Protein AF-A0A1H7YR76-F1 (afdb_monomer_lite)

pLDDT: mean 90.47, std 7.55, range [52.0, 96.81]

Sequence (93 aa):
MNTGLAADIIVALDRHPNATDIIRAKVLEITDHRYALPEIRETYLREGHSDWLAWAYAVGSRAMYKQARNYLFDYFKNVSDKNGIIAEIIESD

Organism: NCBI:txid1036779

Foldseek 3Di:
DDDPCPLVVLCCQLPPPPRDLVSNLVSLLQLDPPSCSLVSLVVVLVVLDDDSSLLSNLNSCLNPDLVVSVVSLVSQLVSDVSSVVSNVVSSVD

Secondary structure (DSSP, 8-state):
---TTHHHHHHHHHH-TT--HHHHHHHHT----STTHHHHHHHHHTTT--SHHHHHHHHHGGGS-HHHHHHHHHHHTTT-HHHHHHHHHHHH-

Radius of gyration: 13.15 Å; chains: 1; bounding box: 29×27×33 Å

Structure (mmCIF, N/CA/C/O backbone):
data_AF-A0A1H7YR76-F1
#
_entry.id   AF-A0A1H7YR76-F1
#
loop_
_atom_site.group_PDB
_atom_site.id
_atom_site.type_symbol
_atom_site.label_atom_id
_atom_site.label_alt_id
_atom_site.label_comp_id
_atom_site.label_asym_id
_atom_site.label_entity_id
_atom_site.label_seq_id
_atom_site.pdbx_PDB_ins_code
_atom_site.Cartn_x
_atom_site.Cartn_y
_atom_site.Cartn_z
_atom_site.occupancy
_atom_site.B_iso_or_equiv
_atom_site.auth_seq_id
_atom_site.auth_comp_id
_atom_site.auth_asym_id
_atom_site.auth_atom_id
_atom_site.pdbx_PDB_model_num
ATOM 1 N N . MET A 1 1 ? -4.365 -14.317 -18.566 1.00 52.00 1 MET A N 1
ATOM 2 C CA . MET A 1 1 ? -3.186 -14.896 -19.244 1.00 52.00 1 MET A CA 1
ATOM 3 C C . MET A 1 1 ? -2.066 -14.938 -18.208 1.00 52.00 1 MET A C 1
ATOM 5 O O . MET A 1 1 ? -1.672 -13.881 -17.742 1.00 52.00 1 MET A O 1
ATOM 9 N N . ASN A 1 2 ? -1.667 -16.122 -17.734 1.00 67.50 2 ASN A N 1
ATOM 10 C CA . ASN A 1 2 ? -0.592 -16.265 -16.742 1.00 67.50 2 ASN A CA 1
ATOM 11 C C . ASN A 1 2 ? 0.724 -16.397 -17.520 1.00 67.50 2 ASN A C 1
ATOM 13 O O . ASN A 1 2 ? 0.945 -17.425 -18.156 1.00 67.50 2 ASN A O 1
ATOM 17 N N . THR A 1 3 ? 1.518 -15.328 -17.579 1.00 81.19 3 THR A N 1
ATOM 18 C CA . THR A 1 3 ? 2.797 -15.310 -18.306 1.00 81.19 3 THR A CA 1
ATOM 19 C C . THR A 1 3 ? 3.937 -15.430 -17.298 1.00 81.19 3 THR A C 1
ATOM 21 O O . THR A 1 3 ? 3.832 -14.921 -16.182 1.00 81.19 3 THR A O 1
ATOM 24 N N . GLY A 1 4 ? 5.042 -16.068 -17.691 1.00 87.75 4 GLY A N 1
ATOM 25 C CA . GLY A 1 4 ? 6.235 -16.167 -16.840 1.00 87.75 4 GLY A CA 1
ATOM 26 C C . GLY A 1 4 ? 6.900 -14.820 -16.531 1.00 87.75 4 GLY A C 1
ATOM 27 O O . GLY A 1 4 ? 7.746 -14.764 -15.653 1.00 87.75 4 GLY A O 1
ATOM 28 N N . LEU A 1 5 ? 6.500 -13.743 -17.217 1.00 91.06 5 LEU A N 1
ATOM 29 C CA . LEU A 1 5 ? 7.081 -12.402 -17.097 1.00 91.06 5 LEU A CA 1
ATOM 30 C C . LEU A 1 5 ? 6.279 -11.477 -16.171 1.00 91.06 5 LEU A C 1
ATOM 32 O O . LEU A 1 5 ? 6.650 -10.323 -15.987 1.00 91.06 5 LEU A O 1
ATOM 36 N N . ALA A 1 6 ? 5.152 -11.940 -15.620 1.00 91.25 6 ALA A N 1
ATOM 37 C CA . ALA A 1 6 ? 4.244 -11.079 -14.864 1.00 91.25 6 ALA A CA 1
ATOM 38 C C . ALA A 1 6 ? 4.921 -10.419 -13.649 1.00 91.25 6 ALA A C 1
ATOM 40 O O . ALA A 1 6 ? 4.729 -9.226 -13.429 1.00 91.25 6 ALA A O 1
ATOM 41 N N . ALA A 1 7 ? 5.750 -11.162 -12.907 1.00 90.62 7 ALA A N 1
ATOM 42 C CA . ALA A 1 7 ? 6.506 -10.615 -11.779 1.00 90.62 7 ALA A CA 1
ATOM 43 C C . ALA A 1 7 ? 7.486 -9.523 -12.214 1.00 90.62 7 ALA A C 1
ATOM 45 O O . ALA A 1 7 ? 7.476 -8.432 -11.649 1.00 90.62 7 ALA A O 1
ATOM 46 N N . ASP A 1 8 ? 8.267 -9.784 -13.261 1.00 93.00 8 ASP A N 1
ATOM 47 C CA . ASP A 1 8 ? 9.260 -8.832 -13.758 1.00 93.00 8 ASP A CA 1
ATOM 48 C C . ASP A 1 8 ? 8.602 -7.545 -14.262 1.00 93.00 8 ASP A C 1
ATOM 50 O O . ASP A 1 8 ? 9.094 -6.452 -13.995 1.00 93.00 8 ASP A O 1
ATOM 54 N N . ILE A 1 9 ? 7.453 -7.65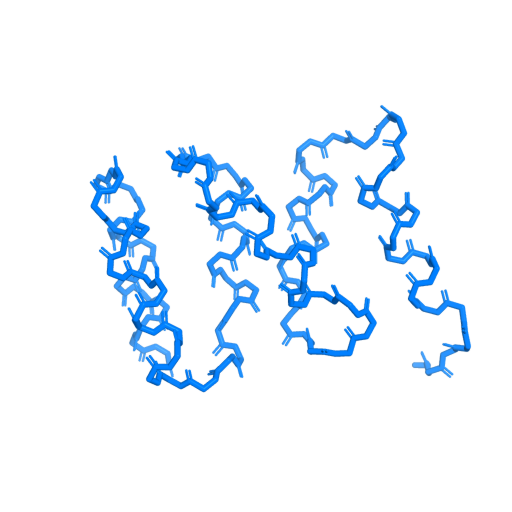7 -14.939 1.00 93.31 9 ILE A N 1
ATOM 55 C CA . ILE A 1 9 ? 6.688 -6.499 -15.417 1.00 93.31 9 ILE A CA 1
ATOM 56 C C . ILE A 1 9 ? 6.144 -5.679 -14.242 1.00 93.31 9 ILE A C 1
ATOM 58 O O . ILE A 1 9 ? 6.250 -4.455 -14.262 1.00 93.31 9 ILE A O 1
ATOM 62 N N . ILE A 1 10 ? 5.581 -6.329 -13.218 1.00 93.62 10 ILE A N 1
ATOM 63 C CA . ILE A 1 10 ? 5.061 -5.647 -12.022 1.00 93.62 10 ILE A CA 1
ATOM 64 C C . ILE A 1 10 ? 6.178 -4.865 -11.325 1.00 93.62 10 ILE A C 1
ATOM 66 O O . ILE A 1 10 ? 6.017 -3.677 -11.043 1.00 93.62 10 ILE A O 1
ATOM 70 N N . VAL A 1 11 ? 7.330 -5.505 -11.113 1.00 92.50 11 VAL A N 1
ATOM 71 C CA . VAL A 1 11 ? 8.495 -4.862 -10.494 1.00 92.50 11 VAL A CA 1
ATOM 72 C C . VAL A 1 11 ? 9.024 -3.726 -11.370 1.00 92.50 11 VAL A C 1
ATOM 74 O O . VAL A 1 11 ? 9.356 -2.659 -10.854 1.00 92.50 11 VAL A O 1
ATOM 77 N N . ALA A 1 12 ? 9.078 -3.922 -12.690 1.00 93.81 12 ALA A N 1
ATOM 78 C CA . ALA A 1 12 ? 9.516 -2.891 -13.620 1.00 93.81 12 ALA A CA 1
ATOM 79 C C . ALA A 1 12 ? 8.591 -1.669 -13.599 1.00 93.81 12 ALA A C 1
ATOM 81 O O . ALA A 1 12 ? 9.094 -0.555 -13.661 1.00 93.81 12 ALA A O 1
ATOM 82 N N . LEU A 1 13 ? 7.271 -1.853 -13.480 1.00 93.25 13 LEU A N 1
ATOM 83 C CA . LEU A 1 13 ? 6.304 -0.753 -13.395 1.00 93.25 13 LEU A CA 1
ATOM 84 C C . LEU A 1 13 ? 6.434 0.046 -12.093 1.00 93.25 13 LEU A C 1
ATOM 86 O O . LEU A 1 13 ? 6.401 1.273 -12.138 1.00 93.25 13 LEU A O 1
ATOM 90 N N . ASP A 1 14 ? 6.600 -0.629 -10.954 1.00 93.06 14 ASP A N 1
ATOM 91 C CA . ASP A 1 14 ? 6.758 0.017 -9.642 1.00 93.06 14 ASP A CA 1
ATOM 92 C C . ASP A 1 14 ? 8.081 0.799 -9.536 1.00 93.06 14 ASP A C 1
ATOM 94 O O . ASP A 1 14 ? 8.117 1.962 -9.117 1.00 93.06 14 ASP A O 1
ATOM 98 N N . ARG A 1 15 ? 9.176 0.175 -9.988 1.00 92.56 15 ARG A N 1
ATOM 99 C CA . ARG A 1 15 ? 10.543 0.694 -9.829 1.00 92.56 15 ARG A CA 1
ATOM 100 C C . ARG A 1 15 ? 11.048 1.498 -11.021 1.00 92.56 15 ARG A C 1
ATOM 102 O O . ARG A 1 15 ? 12.205 1.920 -11.016 1.00 92.56 15 ARG A O 1
ATOM 109 N N . HIS A 1 16 ? 10.223 1.711 -12.047 1.00 95.81 16 HIS A N 1
ATOM 110 C CA . HIS A 1 16 ? 10.633 2.513 -13.194 1.00 95.81 16 HIS A CA 1
ATOM 111 C C . HIS A 1 16 ? 11.043 3.922 -12.718 1.00 95.81 16 HIS A C 1
ATOM 113 O O . HIS A 1 16 ? 10.288 4.540 -11.962 1.00 95.81 16 HIS A O 1
ATOM 119 N N . PRO A 1 17 ? 12.172 4.492 -13.181 1.00 95.44 17 PRO A N 1
ATOM 120 C CA . PRO A 1 17 ? 12.615 5.827 -12.757 1.00 95.44 17 PRO A CA 1
ATOM 121 C C . PRO A 1 17 ? 11.576 6.930 -13.004 1.00 95.44 17 PRO A C 1
ATOM 123 O O . PRO A 1 17 ? 11.495 7.893 -12.253 1.00 95.44 17 PRO A O 1
ATOM 126 N N . ASN A 1 18 ? 10.749 6.751 -14.037 1.00 96.19 18 ASN A N 1
ATOM 127 C CA . ASN A 1 18 ? 9.665 7.671 -14.395 1.00 96.19 18 ASN A CA 1
ATOM 128 C C . ASN A 1 18 ? 8.282 7.214 -13.899 1.00 96.19 18 ASN A C 1
ATOM 130 O O . ASN A 1 18 ? 7.272 7.751 -14.354 1.00 96.19 18 ASN A O 1
ATOM 134 N N . ALA A 1 19 ? 8.201 6.195 -13.037 1.00 95.44 19 ALA A N 1
ATOM 135 C CA . ALA A 1 19 ? 6.930 5.838 -12.420 1.00 95.44 19 ALA A CA 1
ATOM 136 C C . ALA A 1 19 ? 6.469 7.002 -11.537 1.00 95.44 19 ALA A C 1
ATOM 138 O O . ALA A 1 19 ? 7.212 7.496 -10.687 1.00 95.44 19 ALA A O 1
ATOM 139 N N . THR A 1 20 ? 5.247 7.460 -11.774 1.00 95.19 20 THR A N 1
ATOM 140 C CA . THR A 1 20 ? 4.581 8.443 -10.921 1.00 95.19 20 THR A CA 1
ATOM 141 C C . THR A 1 20 ? 3.889 7.730 -9.766 1.00 95.19 20 THR A C 1
ATOM 143 O O . THR A 1 20 ? 3.653 6.519 -9.823 1.00 95.19 20 THR A O 1
ATOM 146 N N . ASP A 1 21 ? 3.483 8.481 -8.746 1.00 93.88 21 ASP A N 1
ATOM 147 C CA . ASP A 1 21 ? 2.734 7.912 -7.620 1.00 93.88 21 ASP A CA 1
ATOM 148 C C . ASP A 1 21 ? 1.410 7.292 -8.071 1.00 93.88 21 ASP A C 1
ATOM 150 O O . ASP A 1 21 ? 0.971 6.293 -7.519 1.00 93.88 21 ASP A O 1
ATOM 154 N N . ILE A 1 22 ? 0.814 7.801 -9.152 1.00 94.88 22 ILE A N 1
ATOM 155 C CA . ILE A 1 22 ? -0.381 7.199 -9.752 1.00 94.88 22 ILE A CA 1
ATOM 156 C C . ILE A 1 22 ? -0.063 5.809 -10.321 1.00 94.88 22 ILE A C 1
ATOM 158 O O . ILE A 1 22 ? -0.834 4.875 -10.111 1.00 94.88 22 ILE A O 1
ATOM 162 N N . ILE A 1 23 ? 1.062 5.644 -11.028 1.00 95.38 23 ILE A N 1
ATOM 163 C CA . ILE A 1 23 ? 1.462 4.341 -11.586 1.00 95.38 23 ILE A CA 1
ATOM 164 C C . ILE A 1 23 ? 1.713 3.339 -10.455 1.00 95.38 23 ILE A C 1
ATOM 166 O O . ILE A 1 23 ? 1.181 2.229 -10.494 1.00 95.38 23 ILE A O 1
ATOM 170 N N . ARG A 1 24 ? 2.461 3.748 -9.426 1.00 95.06 24 ARG A N 1
ATOM 171 C CA . ARG A 1 24 ? 2.734 2.909 -8.250 1.00 95.06 24 ARG A CA 1
ATOM 172 C C . ARG A 1 24 ? 1.455 2.554 -7.502 1.00 95.06 24 ARG A C 1
ATOM 174 O O . ARG A 1 24 ? 1.231 1.382 -7.218 1.00 95.06 24 ARG A O 1
ATOM 181 N N . ALA A 1 25 ? 0.560 3.519 -7.290 1.00 95.62 25 ALA A N 1
ATOM 182 C CA . ALA A 1 25 ? -0.753 3.279 -6.698 1.00 95.62 25 ALA A CA 1
ATOM 183 C C . ALA A 1 25 ? -1.532 2.198 -7.467 1.00 95.62 25 ALA A C 1
ATOM 185 O O . ALA A 1 25 ? -2.090 1.289 -6.859 1.00 95.62 25 ALA A O 1
ATOM 186 N N . LYS A 1 26 ? -1.508 2.214 -8.807 1.00 96.25 26 LYS A N 1
ATOM 187 C CA . LYS A 1 26 ? -2.171 1.169 -9.607 1.00 96.25 26 LYS A CA 1
ATOM 188 C C . LYS A 1 26 ? -1.563 -0.215 -9.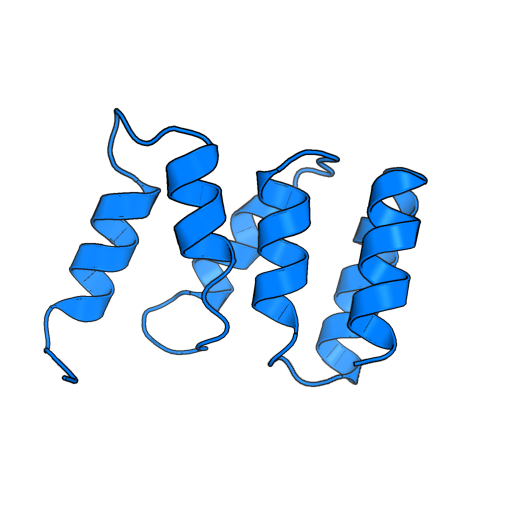450 1.00 96.25 26 LYS A C 1
ATOM 190 O O . LYS A 1 26 ? -2.313 -1.187 -9.474 1.00 96.25 26 LYS A O 1
ATOM 195 N N . VAL A 1 27 ? -0.252 -0.323 -9.250 1.00 95.62 27 VAL A N 1
ATOM 196 C CA . VAL A 1 27 ? 0.380 -1.605 -8.904 1.00 95.62 27 VAL A CA 1
ATOM 197 C C . VAL A 1 27 ? -0.047 -2.053 -7.501 1.00 95.62 27 VAL A C 1
ATOM 199 O O . VAL A 1 27 ? -0.437 -3.207 -7.306 1.00 95.62 27 VAL A O 1
ATOM 202 N N . LEU A 1 28 ? -0.044 -1.134 -6.534 1.00 94.88 28 LEU A N 1
ATOM 203 C CA . LEU A 1 28 ? -0.409 -1.417 -5.146 1.00 94.88 28 LEU A CA 1
ATOM 204 C C . LEU A 1 28 ? -1.863 -1.880 -4.999 1.00 94.88 28 LEU A C 1
ATOM 206 O O . LEU A 1 28 ? -2.102 -2.806 -4.228 1.00 94.88 28 LEU A O 1
ATOM 210 N N . GLU A 1 29 ? -2.798 -1.346 -5.790 1.00 95.75 29 GLU A N 1
ATOM 211 C CA . GLU A 1 29 ? -4.223 -1.728 -5.795 1.00 95.75 29 GLU A CA 1
ATOM 212 C C . GLU A 1 29 ? -4.487 -3.194 -6.235 1.00 95.75 29 GLU A C 1
ATOM 214 O O . GLU A 1 29 ? -5.584 -3.712 -6.011 1.00 95.75 29 GLU A O 1
ATOM 219 N N . ILE A 1 30 ? -3.522 -3.897 -6.853 1.00 95.38 30 ILE A N 1
ATOM 220 C CA . ILE A 1 30 ? -3.727 -5.255 -7.407 1.00 95.38 30 ILE A CA 1
ATOM 221 C C . ILE A 1 30 ? -3.836 -6.316 -6.306 1.00 95.38 30 ILE A C 1
ATOM 223 O O . ILE A 1 30 ? -2.839 -6.888 -5.898 1.00 95.38 30 ILE A O 1
ATOM 227 N N . THR A 1 31 ? -5.030 -6.714 -5.894 1.00 94.75 31 THR A N 1
ATOM 228 C CA . THR A 1 31 ? -5.241 -7.585 -4.717 1.00 94.75 31 THR A CA 1
ATOM 229 C C . THR A 1 31 ? -4.706 -9.026 -4.792 1.00 94.75 31 THR A C 1
ATOM 231 O O . THR A 1 31 ? -5.024 -9.843 -3.936 1.00 94.75 31 THR A O 1
ATOM 234 N N . ASP A 1 32 ? -3.941 -9.384 -5.819 1.00 92.31 32 ASP A N 1
ATOM 235 C CA . ASP A 1 32 ? -3.265 -10.676 -5.914 1.00 92.31 32 ASP A CA 1
ATOM 236 C C . ASP A 1 32 ? -2.094 -10.755 -4.910 1.00 92.31 32 ASP A C 1
ATOM 238 O O . ASP A 1 32 ? -1.472 -9.745 -4.563 1.00 92.31 32 ASP A O 1
ATOM 242 N N . HIS A 1 33 ? -1.799 -11.967 -4.436 1.00 91.44 33 HIS A N 1
ATOM 243 C CA . HIS A 1 33 ? -0.688 -12.248 -3.517 1.00 91.44 33 HIS A CA 1
ATOM 244 C C . HIS A 1 33 ? 0.530 -12.861 -4.216 1.00 91.44 33 HIS A C 1
ATOM 246 O O . HIS A 1 33 ? 1.568 -13.076 -3.596 1.00 91.44 33 HIS A O 1
ATOM 252 N N . ARG A 1 34 ? 0.414 -13.189 -5.502 1.00 90.12 34 ARG A N 1
ATOM 253 C CA . ARG A 1 34 ? 1.531 -13.676 -6.311 1.00 90.12 34 ARG A CA 1
ATOM 254 C C . ARG A 1 34 ? 2.432 -12.508 -6.717 1.00 90.12 34 ARG A C 1
ATOM 256 O O . ARG A 1 34 ? 2.115 -11.342 -6.501 1.00 90.12 34 ARG A O 1
ATOM 263 N N . TYR A 1 35 ? 3.546 -12.842 -7.368 1.00 91.25 35 TYR A N 1
ATOM 264 C CA . TYR A 1 35 ? 4.407 -11.871 -8.055 1.00 91.25 35 TYR A CA 1
ATOM 265 C C . TYR A 1 35 ? 5.037 -10.803 -7.143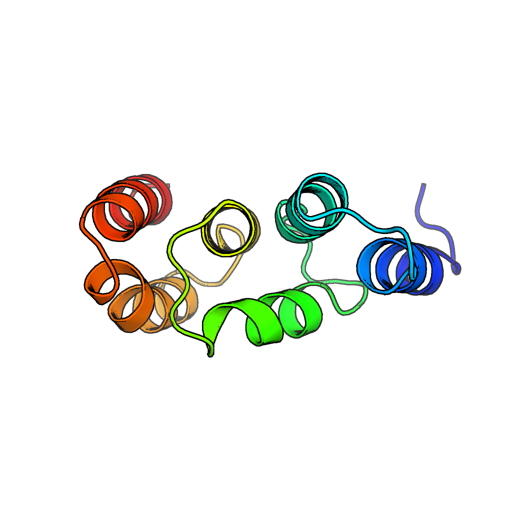 1.00 91.25 35 TYR A C 1
ATOM 267 O O . TYR A 1 35 ? 5.299 -9.694 -7.594 1.00 91.25 35 TYR A O 1
ATOM 275 N N . ALA A 1 36 ? 5.277 -11.142 -5.874 1.00 87.25 36 ALA A N 1
ATOM 276 C CA . ALA A 1 36 ? 5.850 -10.258 -4.857 1.00 87.25 36 ALA A CA 1
ATOM 277 C C . ALA A 1 36 ? 5.020 -8.992 -4.531 1.00 87.25 36 ALA A C 1
ATOM 279 O O . ALA A 1 36 ? 5.529 -8.025 -3.964 1.00 87.25 36 ALA A O 1
ATOM 280 N N . LEU A 1 37 ? 3.736 -8.969 -4.911 1.00 91.75 37 LEU A N 1
ATOM 281 C CA . LEU A 1 37 ? 2.842 -7.840 -4.639 1.00 91.75 37 LEU A CA 1
ATOM 282 C C . LEU A 1 37 ? 2.674 -7.538 -3.136 1.00 91.75 37 LEU A C 1
ATOM 284 O O . LEU A 1 37 ? 2.667 -6.354 -2.796 1.00 91.75 37 LEU A O 1
ATOM 288 N N . PRO A 1 38 ? 2.562 -8.530 -2.225 1.00 89.88 38 PRO A N 1
ATOM 289 C CA . PRO A 1 38 ? 2.527 -8.266 -0.783 1.00 89.88 38 PRO A CA 1
ATOM 290 C C . PRO A 1 38 ? 3.784 -7.557 -0.260 1.00 89.88 38 PRO A C 1
ATOM 292 O O . PRO A 1 38 ? 3.688 -6.636 0.547 1.00 89.88 38 PRO A O 1
ATOM 295 N N . GLU A 1 39 ? 4.957 -7.937 -0.755 1.00 88.12 39 GLU A N 1
ATOM 296 C CA . GLU A 1 39 ? 6.242 -7.375 -0.347 1.00 88.12 39 GLU A CA 1
ATOM 297 C C . GLU A 1 39 ? 6.420 -5.949 -0.878 1.00 88.12 39 GLU A C 1
ATOM 299 O O . GLU A 1 39 ? 6.855 -5.071 -0.135 1.00 88.12 39 GLU A O 1
ATOM 304 N N . ILE A 1 40 ? 6.027 -5.696 -2.136 1.00 89.56 40 ILE A N 1
ATOM 305 C CA . ILE A 1 40 ? 5.972 -4.337 -2.708 1.00 89.56 40 ILE A CA 1
ATOM 306 C C . ILE A 1 40 ? 5.018 -3.468 -1.890 1.00 89.56 40 ILE A C 1
ATOM 308 O O . ILE A 1 40 ? 5.283 -2.300 -1.650 1.00 89.56 40 ILE A O 1
ATOM 312 N N . ARG A 1 41 ? 3.903 -4.029 -1.431 1.00 89.00 41 ARG A N 1
ATOM 313 C CA . ARG A 1 41 ? 2.963 -3.332 -0.561 1.00 89.00 41 ARG A CA 1
ATOM 314 C C . ARG A 1 41 ? 3.602 -2.951 0.775 1.00 89.00 41 ARG A C 1
ATOM 316 O O . ARG A 1 41 ? 3.554 -1.783 1.160 1.00 89.00 41 ARG A O 1
ATOM 323 N N . GLU A 1 42 ? 4.205 -3.903 1.480 1.00 81.06 42 GLU A N 1
ATOM 324 C CA . GLU A 1 42 ? 4.766 -3.662 2.817 1.00 81.06 42 GLU A CA 1
ATOM 325 C C . GLU A 1 42 ? 5.779 -2.510 2.873 1.00 81.06 42 GLU A C 1
ATOM 327 O O . GLU A 1 42 ? 5.876 -1.850 3.913 1.00 81.06 42 GLU A O 1
ATOM 332 N N . THR A 1 43 ? 6.503 -2.225 1.783 1.00 79.69 43 THR A N 1
ATOM 333 C CA . THR A 1 43 ? 7.465 -1.113 1.758 1.00 79.69 43 THR A CA 1
ATOM 334 C C . THR A 1 43 ? 6.800 0.250 1.930 1.00 79.69 43 THR A C 1
ATOM 336 O O . THR A 1 43 ? 7.366 1.102 2.605 1.00 79.69 43 THR A O 1
ATOM 339 N N . TYR A 1 44 ? 5.589 0.451 1.401 1.00 78.50 44 TYR A N 1
ATOM 340 C CA . TYR A 1 44 ? 4.900 1.749 1.466 1.00 78.50 44 TYR A CA 1
ATOM 341 C C . TYR A 1 44 ? 4.157 1.985 2.785 1.00 78.50 44 TYR A C 1
ATOM 343 O O . TYR A 1 44 ? 3.852 3.126 3.124 1.00 78.50 44 TYR A O 1
ATOM 351 N N . LEU A 1 45 ? 3.872 0.932 3.559 1.00 69.25 45 LEU A N 1
ATOM 352 C CA . LEU A 1 45 ? 3.137 1.082 4.816 1.00 69.25 45 LEU A CA 1
ATOM 353 C C . LEU A 1 45 ? 4.021 1.560 5.977 1.00 69.25 45 LEU A C 1
ATOM 355 O O . LEU A 1 45 ? 3.571 2.316 6.838 1.00 69.25 45 LEU A O 1
ATOM 359 N N . ARG A 1 46 ? 5.288 1.139 6.020 1.00 66.06 46 ARG A N 1
ATOM 360 C CA . ARG A 1 46 ? 6.171 1.420 7.167 1.00 66.06 46 ARG A CA 1
ATOM 361 C C . ARG A 1 46 ? 6.530 2.897 7.327 1.00 66.06 46 ARG A C 1
ATOM 363 O O . ARG A 1 46 ? 7.020 3.280 8.383 1.00 66.06 46 ARG A O 1
ATOM 370 N N . GLU A 1 47 ? 6.277 3.713 6.313 1.00 70.69 47 GLU A N 1
ATOM 371 C CA . GLU A 1 47 ? 6.693 5.114 6.282 1.00 70.69 47 GLU A CA 1
ATOM 372 C C . GLU A 1 47 ? 5.652 6.085 6.869 1.00 70.69 47 GLU A C 1
ATOM 374 O O . GLU A 1 47 ? 5.947 7.265 7.030 1.00 70.69 47 GLU A O 1
ATOM 379 N N . GLY A 1 48 ? 4.464 5.603 7.266 1.00 74.19 48 GLY A N 1
ATOM 380 C CA . GLY A 1 48 ? 3.467 6.436 7.951 1.00 74.19 48 GLY A CA 1
ATOM 381 C C . GLY A 1 48 ? 2.825 7.496 7.051 1.00 74.19 48 GLY A C 1
ATOM 382 O O . GLY A 1 48 ? 2.540 8.604 7.502 1.00 74.19 48 GLY A O 1
ATOM 383 N N . HIS A 1 49 ? 2.603 7.168 5.777 1.00 85.75 49 HIS A N 1
ATOM 384 C CA . HIS A 1 49 ? 2.029 8.086 4.793 1.00 85.75 49 HIS A CA 1
ATOM 385 C C . HIS A 1 49 ? 0.501 8.181 4.867 1.00 85.75 49 HIS A C 1
ATOM 387 O O . HIS A 1 49 ? -0.200 7.251 5.271 1.00 85.75 49 HIS A O 1
ATOM 393 N N . SER A 1 50 ? -0.029 9.322 4.428 1.00 92.31 50 SER A N 1
ATOM 394 C CA . SER A 1 50 ? -1.467 9.583 4.267 1.00 92.31 50 SER A CA 1
ATOM 395 C C . SER A 1 50 ? -1.736 10.172 2.878 1.00 92.31 50 SER A C 1
ATOM 397 O O . SER A 1 50 ? -2.246 11.289 2.745 1.00 92.31 50 SER A O 1
ATOM 399 N N . ASP A 1 51 ? -1.358 9.422 1.849 1.00 92.12 51 ASP A N 1
ATOM 400 C CA . ASP A 1 51 ? -1.414 9.814 0.443 1.00 92.12 51 ASP A CA 1
ATOM 401 C C . ASP A 1 51 ? -1.966 8.687 -0.450 1.00 92.12 51 ASP A C 1
ATOM 403 O O . ASP A 1 51 ? -2.397 7.633 0.024 1.00 92.12 51 ASP A O 1
ATOM 407 N N . TRP A 1 52 ? -1.940 8.902 -1.769 1.00 92.38 52 TRP A N 1
ATOM 408 C CA . TRP A 1 52 ? -2.425 7.928 -2.748 1.00 92.38 52 TRP A CA 1
ATOM 409 C C . TRP A 1 52 ? -1.761 6.553 -2.644 1.00 92.38 52 TRP A C 1
ATOM 411 O O . TRP A 1 52 ? -2.438 5.556 -2.890 1.00 92.38 52 TRP A O 1
ATOM 421 N N . LEU A 1 53 ? -0.476 6.476 -2.290 1.00 93.44 53 LEU A N 1
ATOM 422 C CA . LEU A 1 53 ? 0.241 5.203 -2.198 1.00 93.44 53 LEU A CA 1
ATOM 423 C C . LEU A 1 53 ? -0.210 4.421 -0.967 1.00 93.44 53 LEU A C 1
ATOM 425 O O . LEU A 1 53 ? -0.510 3.230 -1.070 1.00 93.44 53 LEU A O 1
ATOM 429 N N . ALA A 1 54 ? -0.344 5.106 0.170 1.00 92.31 54 ALA A N 1
ATOM 430 C CA . ALA A 1 54 ? -0.835 4.511 1.408 1.00 92.31 54 ALA A CA 1
ATOM 431 C C . ALA A 1 54 ? -2.278 3.989 1.258 1.00 92.31 54 ALA A C 1
ATOM 433 O O . ALA A 1 54 ? -2.623 2.903 1.728 1.00 92.31 54 ALA A O 1
ATOM 434 N N . TRP A 1 55 ? -3.125 4.734 0.548 1.00 94.19 55 TRP A N 1
ATOM 435 C CA . TRP A 1 55 ? -4.515 4.344 0.305 1.00 94.19 55 TRP A CA 1
ATOM 436 C C . TRP A 1 55 ? -4.623 3.183 -0.685 1.00 94.19 55 TRP A C 1
ATOM 438 O O . TRP A 1 55 ? -5.362 2.228 -0.444 1.00 94.19 55 TRP A O 1
ATOM 448 N N . ALA A 1 56 ? -3.847 3.222 -1.770 1.00 95.31 56 ALA A N 1
ATOM 449 C CA . ALA A 1 56 ? -3.772 2.141 -2.747 1.00 95.31 56 ALA A CA 1
ATOM 450 C C . ALA A 1 56 ? -3.263 0.833 -2.131 1.00 95.31 56 ALA A C 1
ATOM 452 O O . ALA A 1 56 ? -3.799 -0.241 -2.414 1.00 95.31 56 ALA A O 1
ATOM 453 N N . TYR A 1 57 ? -2.269 0.929 -1.245 1.00 93.00 57 TYR A N 1
ATOM 454 C CA . TYR A 1 57 ? -1.808 -0.185 -0.427 1.00 93.00 57 TYR A CA 1
ATOM 455 C C . TYR A 1 57 ? -2.961 -0.816 0.362 1.00 93.00 57 TYR A C 1
ATOM 457 O O . TYR A 1 57 ? -3.143 -2.038 0.317 1.00 93.00 57 TYR A O 1
ATOM 465 N N . ALA A 1 58 ? -3.740 0.005 1.077 1.00 93.31 58 ALA A N 1
ATOM 466 C CA . ALA A 1 58 ? -4.814 -0.489 1.930 1.00 93.31 58 ALA A CA 1
ATOM 467 C C . ALA A 1 58 ? -5.842 -1.252 1.085 1.00 93.31 58 ALA A C 1
ATOM 469 O O . ALA A 1 58 ? -6.196 -2.388 1.406 1.00 93.31 58 ALA A O 1
ATOM 470 N N . VAL A 1 59 ? -6.238 -0.677 -0.056 1.00 95.00 59 VAL A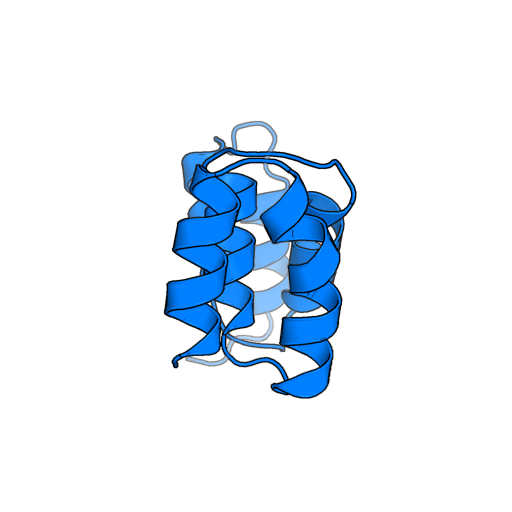 N 1
ATOM 471 C CA . VAL A 1 59 ? -7.163 -1.309 -1.010 1.00 95.00 59 VAL A CA 1
ATOM 472 C C . VAL A 1 59 ? -6.608 -2.638 -1.526 1.00 95.00 59 VAL A C 1
ATOM 474 O O . VAL A 1 59 ? -7.306 -3.653 -1.511 1.00 95.00 59 VAL A O 1
ATOM 477 N N . GLY A 1 60 ? -5.340 -2.660 -1.938 1.00 94.44 60 GLY A N 1
ATOM 478 C CA . GLY A 1 60 ? -4.662 -3.867 -2.406 1.00 94.44 60 GLY A CA 1
ATOM 479 C C . GLY A 1 60 ? -4.567 -4.976 -1.354 1.00 94.44 60 GLY A C 1
ATOM 480 O O . GLY A 1 60 ? -4.499 -6.157 -1.693 1.00 94.44 60 GLY A O 1
ATOM 481 N N . SER A 1 61 ? -4.619 -4.606 -0.077 1.00 92.75 61 SER A N 1
ATOM 482 C CA . SER A 1 61 ? -4.536 -5.522 1.063 1.00 92.75 61 SER A CA 1
ATOM 483 C C . SER A 1 61 ? -5.877 -6.174 1.421 1.00 92.75 61 SER A C 1
ATOM 485 O O . SER A 1 61 ? -5.923 -7.032 2.302 1.00 92.75 61 SER A O 1
ATOM 487 N N . ARG A 1 62 ? -6.981 -5.841 0.733 1.00 92.50 62 ARG A N 1
ATOM 488 C CA . ARG A 1 62 ? -8.315 -6.382 1.067 1.00 92.50 62 ARG A CA 1
ATOM 489 C C . ARG A 1 62 ? -8.417 -7.907 0.965 1.00 92.50 62 ARG A C 1
ATOM 491 O O . ARG A 1 62 ? -9.207 -8.500 1.689 1.00 92.50 62 ARG A O 1
ATOM 498 N N . ALA A 1 63 ? -7.609 -8.536 0.105 1.00 92.19 63 ALA A N 1
ATOM 499 C CA . ALA A 1 63 ? -7.583 -9.990 -0.075 1.00 92.19 63 ALA A CA 1
ATOM 500 C C . ALA A 1 63 ? -6.747 -10.735 0.983 1.00 92.19 63 ALA A C 1
ATOM 502 O O . ALA A 1 63 ? -6.768 -11.967 1.019 1.00 92.19 63 ALA A O 1
ATOM 503 N N . MET A 1 64 ? -6.018 -10.015 1.843 1.00 91.56 64 MET A N 1
ATOM 504 C CA . MET A 1 64 ? -5.258 -10.615 2.938 1.00 91.56 64 MET A CA 1
ATOM 505 C C . MET A 1 64 ? -6.184 -11.277 3.963 1.00 91.56 64 MET A C 1
ATOM 507 O O . MET A 1 64 ? -7.358 -10.931 4.098 1.00 91.56 64 MET A O 1
ATOM 511 N N . TYR A 1 65 ? -5.631 -12.202 4.752 1.00 92.50 65 TYR A N 1
ATOM 512 C CA . 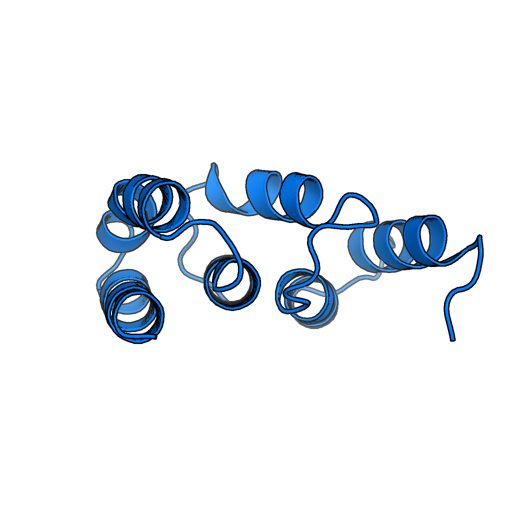TYR A 1 65 ? -6.339 -12.750 5.907 1.00 92.50 65 TYR A CA 1
ATOM 513 C C . TYR A 1 65 ? -6.773 -11.626 6.850 1.00 92.50 65 TYR A C 1
ATOM 515 O O . TYR A 1 65 ? -5.948 -10.808 7.260 1.00 92.50 65 TYR A O 1
ATOM 523 N N . LYS A 1 66 ? -8.057 -11.624 7.228 1.00 92.50 66 LYS A N 1
ATOM 524 C CA . LYS A 1 66 ? -8.696 -10.552 8.006 1.00 92.50 66 LYS A CA 1
ATOM 525 C C . LYS A 1 66 ? -7.894 -10.147 9.245 1.00 92.50 66 LYS A C 1
ATOM 527 O O . LYS A 1 66 ? -7.676 -8.967 9.478 1.00 92.50 66 LYS A O 1
ATOM 532 N N . GLN A 1 67 ? -7.414 -11.117 10.019 1.00 93.00 67 GLN A N 1
ATOM 533 C CA . GLN A 1 67 ? -6.637 -10.861 11.233 1.00 93.00 67 GLN A CA 1
ATOM 534 C C . GLN A 1 67 ? -5.310 -10.157 10.924 1.00 93.00 67 GLN A C 1
ATOM 536 O O . GLN A 1 67 ? -4.951 -9.204 11.608 1.00 93.00 67 GLN A O 1
ATOM 541 N N . ALA A 1 68 ? -4.602 -10.603 9.882 1.00 90.75 68 ALA A N 1
ATOM 542 C CA . ALA A 1 68 ? -3.338 -10.002 9.471 1.00 90.75 68 ALA A CA 1
ATOM 543 C C . ALA A 1 68 ? -3.549 -8.582 8.931 1.00 90.75 68 ALA A C 1
ATOM 545 O O . ALA A 1 68 ? -2.826 -7.677 9.331 1.00 90.75 68 ALA A O 1
ATOM 546 N N . ARG A 1 69 ? -4.570 -8.383 8.086 1.00 92.19 69 ARG A N 1
ATOM 547 C CA . ARG A 1 69 ? -4.962 -7.075 7.537 1.00 92.19 69 ARG A CA 1
ATOM 548 C C . ARG A 1 69 ? -5.282 -6.070 8.642 1.00 92.19 69 ARG A C 1
ATOM 550 O O . ARG A 1 69 ? -4.733 -4.977 8.643 1.00 92.19 69 ARG A O 1
ATOM 557 N N . ASN A 1 70 ? -6.126 -6.456 9.597 1.00 92.19 70 ASN A N 1
ATOM 558 C CA . ASN A 1 70 ? -6.570 -5.559 10.662 1.00 92.19 70 ASN A CA 1
ATOM 559 C C . ASN A 1 70 ? -5.420 -5.191 11.617 1.00 92.19 70 ASN A C 1
ATOM 561 O O . ASN A 1 70 ? -5.283 -4.028 11.978 1.00 92.19 70 ASN A O 1
ATOM 565 N N . TYR A 1 71 ? -4.534 -6.141 11.949 1.00 91.00 71 TYR A N 1
ATOM 566 C CA . TYR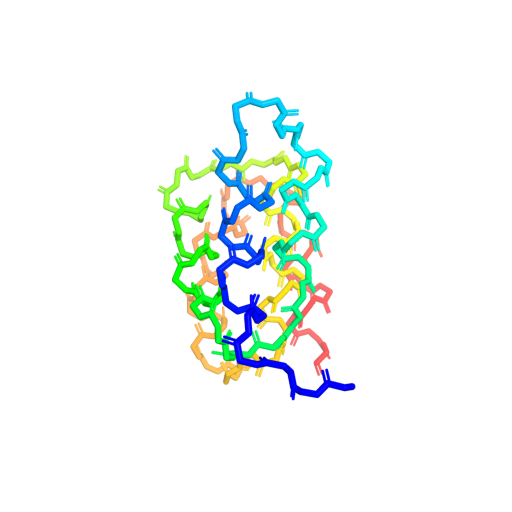 A 1 71 ? -3.312 -5.836 12.712 1.00 91.00 71 TYR A CA 1
ATOM 567 C C . TYR A 1 71 ? -2.437 -4.792 12.002 1.00 91.00 71 TYR A C 1
ATOM 569 O O . TYR A 1 71 ? -1.855 -3.900 12.613 1.00 91.00 71 TYR A O 1
ATOM 577 N N . LEU A 1 72 ? -2.363 -4.891 10.679 1.00 88.31 72 LEU A N 1
ATOM 578 C CA . LEU A 1 72 ? -1.653 -3.951 9.827 1.00 88.31 72 LEU A CA 1
ATOM 579 C C . LEU A 1 72 ? -2.317 -2.562 9.831 1.00 88.31 72 LEU A C 1
ATOM 581 O O . LEU A 1 72 ? -1.640 -1.531 9.885 1.00 88.31 72 LEU A O 1
ATOM 585 N N . PHE A 1 73 ? -3.648 -2.536 9.824 1.00 91.38 73 PHE A N 1
ATOM 586 C CA . PHE A 1 73 ? -4.430 -1.305 9.800 1.00 91.38 73 PHE A CA 1
ATOM 587 C C . PHE A 1 73 ? -4.487 -0.577 11.139 1.00 91.38 73 PHE A C 1
ATOM 589 O O . PHE A 1 73 ? -4.704 0.636 11.144 1.00 91.38 73 PHE A O 1
ATOM 596 N N . ASP A 1 74 ? -4.205 -1.259 12.252 1.00 91.19 74 ASP A N 1
ATOM 597 C CA . ASP A 1 74 ? -4.095 -0.624 13.565 1.00 91.19 74 ASP A CA 1
ATOM 598 C C . ASP A 1 74 ? -3.078 0.522 13.573 1.00 91.19 74 ASP A C 1
ATOM 600 O O . ASP A 1 74 ? -3.313 1.551 14.203 1.00 91.19 74 ASP A O 1
ATOM 604 N N . TYR A 1 75 ? -1.982 0.392 12.825 1.00 88.25 75 TYR A N 1
ATOM 605 C CA . TYR A 1 75 ? -1.007 1.471 12.667 1.00 88.25 75 TYR A CA 1
ATOM 606 C C . TYR A 1 75 ? -1.447 2.489 11.611 1.00 88.25 75 TYR A C 1
ATOM 608 O O . TYR A 1 75 ? -1.398 3.692 11.859 1.00 88.25 75 TYR A O 1
ATOM 616 N N . PHE A 1 76 ? -1.923 2.020 10.455 1.00 91.06 76 PHE A N 1
ATOM 617 C CA . PHE A 1 76 ? -2.307 2.867 9.320 1.00 91.06 76 PHE A CA 1
ATOM 618 C C . PHE A 1 76 ? -3.408 3.880 9.667 1.00 91.06 76 PHE A C 1
ATOM 620 O O . PHE A 1 76 ? -3.283 5.056 9.316 1.00 91.06 76 PHE A O 1
ATOM 627 N N . LYS A 1 77 ? -4.451 3.460 10.396 1.00 93.25 77 LYS A N 1
ATOM 628 C CA . LYS A 1 77 ? -5.581 4.331 10.769 1.00 93.25 77 LYS A CA 1
ATOM 629 C C . LYS A 1 77 ? -5.186 5.475 11.702 1.00 93.25 77 LYS A C 1
ATOM 631 O O . LYS A 1 77 ? -5.803 6.531 11.666 1.00 93.25 77 LYS A O 1
ATOM 636 N N . ASN A 1 78 ? -4.138 5.282 12.504 1.00 92.19 78 ASN A N 1
ATOM 637 C CA . ASN A 1 78 ? -3.666 6.274 13.471 1.00 92.19 78 ASN A CA 1
ATOM 638 C C . ASN A 1 78 ? -2.806 7.376 12.835 1.00 92.19 78 ASN A C 1
ATOM 640 O O . ASN A 1 78 ? -2.478 8.354 13.502 1.00 92.19 78 ASN A O 1
ATOM 644 N N . VAL A 1 79 ? -2.433 7.234 11.559 1.00 92.94 79 VAL A N 1
ATOM 645 C CA . VAL A 1 79 ? -1.639 8.240 10.842 1.00 92.94 79 VAL A CA 1
ATOM 646 C C . VAL A 1 79 ? -2.469 9.491 10.532 1.00 92.94 79 VAL A C 1
ATOM 648 O O . VAL A 1 79 ? -1.959 10.606 10.624 1.00 92.94 79 VAL A O 1
ATOM 651 N N . SER A 1 80 ? -3.737 9.332 10.141 1.00 94.06 80 SER A N 1
ATOM 652 C CA . SER A 1 80 ? -4.640 10.450 9.848 1.00 94.06 80 SER A CA 1
ATOM 653 C C . SER A 1 80 ? -6.104 10.008 9.827 1.00 94.06 80 SER A C 1
ATOM 655 O O . SER A 1 80 ? -6.404 8.856 9.512 1.00 94.06 80 SER A O 1
ATOM 657 N N . ASP A 1 81 ? -7.028 10.952 10.021 1.00 96.19 81 ASP A N 1
ATOM 658 C CA . ASP A 1 81 ? -8.471 10.692 9.891 1.00 96.19 81 ASP A CA 1
ATOM 659 C C . ASP A 1 81 ? -8.848 10.121 8.512 1.00 96.19 81 ASP A C 1
ATOM 661 O O . ASP A 1 81 ? -9.773 9.322 8.386 1.00 96.19 81 ASP A O 1
ATOM 665 N N . LYS A 1 82 ? -8.111 10.500 7.455 1.00 95.69 82 LYS A N 1
ATOM 666 C CA . LYS A 1 82 ? -8.349 10.008 6.086 1.00 95.69 82 LYS A CA 1
ATOM 667 C C . LYS A 1 82 ? -8.001 8.530 5.972 1.00 95.69 82 LYS A C 1
ATOM 669 O O . LYS A 1 82 ? -8.768 7.766 5.390 1.00 95.69 82 LYS A O 1
ATOM 674 N N . ASN A 1 83 ? -6.870 8.132 6.549 1.00 94.88 83 ASN A N 1
ATOM 675 C CA . ASN A 1 83 ? -6.486 6.729 6.616 1.00 94.88 83 ASN A CA 1
ATOM 676 C C . ASN A 1 83 ? -7.479 5.939 7.472 1.00 94.88 83 ASN A C 1
ATOM 678 O O . ASN A 1 83 ? -7.839 4.831 7.091 1.00 94.88 83 ASN A O 1
ATOM 682 N N . GLY A 1 84 ? -7.970 6.526 8.570 1.00 95.62 84 GLY A N 1
ATOM 683 C CA . GLY A 1 84 ? -9.030 5.943 9.395 1.00 95.62 84 GLY A CA 1
ATOM 684 C C . GLY A 1 84 ? -10.277 5.583 8.590 1.00 95.62 84 GLY A C 1
ATOM 685 O O . GLY A 1 84 ? -10.674 4.422 8.576 1.00 95.62 84 GLY A O 1
ATOM 686 N N . ILE A 1 85 ? -10.822 6.537 7.829 1.00 96.81 85 ILE A N 1
ATOM 687 C CA . ILE A 1 85 ? -12.006 6.306 6.980 1.00 96.81 85 ILE A CA 1
ATOM 688 C C . ILE A 1 85 ? -11.759 5.174 5.971 1.00 96.81 85 ILE A C 1
ATOM 690 O O . ILE A 1 85 ? -12.609 4.308 5.772 1.00 96.81 85 ILE A O 1
ATOM 694 N N . ILE A 1 86 ? -10.594 5.166 5.321 1.00 95.25 86 ILE A N 1
ATOM 695 C CA . ILE A 1 86 ? -10.256 4.143 4.321 1.00 95.25 86 ILE A CA 1
ATOM 696 C C . ILE A 1 86 ? -10.113 2.764 4.972 1.00 95.25 86 ILE A C 1
ATOM 698 O O . ILE A 1 86 ? -10.613 1.779 4.427 1.00 95.25 86 ILE A O 1
ATOM 702 N N . ALA A 1 87 ? -9.464 2.695 6.137 1.00 94.75 87 ALA A N 1
ATOM 703 C CA . ALA A 1 87 ? -9.316 1.464 6.901 1.00 94.75 87 ALA A CA 1
ATOM 704 C C . ALA A 1 87 ? -10.684 0.894 7.290 1.00 94.75 87 ALA A C 1
ATOM 706 O O . ALA A 1 87 ? -10.947 -0.268 7.002 1.00 94.75 87 ALA A O 1
ATOM 707 N N . GLU A 1 88 ? -11.574 1.717 7.852 1.00 95.94 88 GLU A N 1
ATOM 708 C CA . GLU A 1 88 ? -12.921 1.300 8.266 1.00 95.94 88 GLU A CA 1
ATOM 709 C C . GLU A 1 88 ? -13.728 0.699 7.107 1.00 95.94 88 GLU A C 1
ATOM 711 O O . GLU A 1 88 ? -14.344 -0.358 7.263 1.00 95.94 88 GLU A O 1
ATOM 716 N N . ILE A 1 89 ? -13.680 1.326 5.925 1.00 95.38 89 ILE A N 1
ATOM 717 C CA . ILE A 1 89 ? -14.356 0.816 4.723 1.00 95.38 89 ILE A CA 1
ATOM 718 C C . ILE A 1 89 ? -13.823 -0.577 4.363 1.00 95.38 89 ILE A C 1
ATOM 720 O O . ILE A 1 89 ? -14.603 -1.507 4.165 1.00 95.38 89 ILE A O 1
ATOM 724 N N . ILE A 1 90 ? -12.503 -0.747 4.311 1.00 93.94 90 ILE A N 1
ATOM 725 C CA . ILE A 1 90 ? -11.879 -2.005 3.877 1.00 93.94 90 ILE A CA 1
ATOM 726 C C . ILE A 1 90 ? -11.993 -3.103 4.947 1.00 93.94 90 ILE A C 1
ATOM 728 O O . ILE A 1 90 ? -12.047 -4.286 4.620 1.00 93.94 90 ILE A O 1
ATOM 732 N N . GLU A 1 91 ? -12.030 -2.754 6.233 1.00 93.06 91 GLU A N 1
ATOM 733 C CA . GLU A 1 91 ? -12.241 -3.723 7.314 1.00 93.06 91 GLU A CA 1
ATOM 734 C C . GLU A 1 91 ? -13.656 -4.313 7.316 1.00 93.06 91 GLU A C 1
ATOM 736 O O . GLU A 1 91 ? -13.843 -5.430 7.821 1.00 93.06 91 GLU A O 1
ATOM 741 N N . SER A 1 92 ? -14.619 -3.565 6.765 1.00 88.50 92 SER A N 1
ATOM 742 C CA . SER A 1 92 ? -16.019 -3.970 6.624 1.00 88.50 92 SER A CA 1
ATOM 743 C C . SER A 1 92 ? -16.294 -4.891 5.425 1.00 88.50 92 SER A C 1
ATOM 745 O O . SER A 1 92 ? -17.288 -5.617 5.464 1.00 88.50 92 SER A O 1
ATOM 747 N N . ASP A 1 93 ? -15.397 -4.899 4.430 1.00 76.12 93 ASP A N 1
ATOM 748 C CA . ASP A 1 93 ? -15.329 -5.866 3.316 1.00 76.12 93 ASP A CA 1
ATOM 749 C C . ASP A 1 93 ? -14.831 -7.251 3.800 1.00 76.12 93 ASP A C 1
ATOM 751 O O . ASP A 1 93 ? -15.474 -8.262 3.432 1.00 76.12 93 ASP A O 1
#